Protein AF-A0A9K3D5X8-F1 (afdb_monomer_lite)

Structure (mmCIF, N/CA/C/O backbone):
data_AF-A0A9K3D5X8-F1
#
_entry.id   AF-A0A9K3D5X8-F1
#
loop_
_atom_site.group_PDB
_atom_site.id
_atom_site.type_symbol
_atom_site.label_atom_id
_atom_site.label_alt_id
_atom_site.label_comp_id
_atom_site.label_asym_id
_atom_site.label_entity_id
_atom_site.label_seq_id
_atom_site.pdbx_PDB_ins_code
_atom_site.Cartn_x
_atom_site.Cartn_y
_atom_site.Cartn_z
_atom_site.occupancy
_atom_site.B_iso_or_equiv
_atom_site.auth_seq_id
_atom_site.auth_comp_id
_atom_site.auth_asym_id
_atom_site.auth_atom_id
_atom_site.pdbx_PDB_model_num
ATOM 1 N N . MET A 1 1 ? -1.775 21.841 -25.231 1.00 32.28 1 MET A N 1
ATOM 2 C CA . MET A 1 1 ? -1.688 20.568 -25.978 1.00 32.28 1 MET A CA 1
ATOM 3 C C . MET A 1 1 ? -0.633 19.695 -25.309 1.00 32.28 1 MET A C 1
ATOM 5 O O . MET A 1 1 ? 0.538 20.007 -25.432 1.00 32.28 1 MET A O 1
ATOM 9 N N . ALA A 1 2 ? -1.020 18.687 -24.522 1.00 41.34 2 ALA A N 1
ATOM 10 C CA . ALA A 1 2 ? -0.075 17.774 -23.865 1.00 41.34 2 ALA A CA 1
ATOM 11 C C . ALA A 1 2 ? -0.752 16.418 -23.602 1.00 41.34 2 ALA A C 1
ATOM 13 O O . ALA A 1 2 ? -1.174 16.120 -22.491 1.00 41.34 2 ALA A O 1
ATOM 14 N N . LYS A 1 3 ? -0.933 15.625 -24.659 1.00 41.38 3 LYS A N 1
ATOM 15 C CA . LYS A 1 3 ? -1.346 14.215 -24.601 1.00 41.38 3 LYS A CA 1
ATOM 16 C C . LYS A 1 3 ? -0.666 13.522 -25.778 1.00 41.38 3 LYS A C 1
ATOM 18 O O . LYS A 1 3 ? -1.087 13.723 -26.909 1.00 41.38 3 LYS A O 1
ATOM 23 N N . GLY A 1 4 ? 0.422 12.796 -25.523 1.00 41.84 4 GLY A N 1
ATOM 24 C CA . GLY A 1 4 ? 1.144 12.103 -26.594 1.00 41.84 4 GLY A CA 1
ATOM 25 C C . GLY A 1 4 ? 2.220 11.104 -26.160 1.00 41.84 4 GLY A C 1
ATOM 26 O O . GLY A 1 4 ? 2.357 10.083 -26.813 1.00 41.84 4 GLY A O 1
ATOM 27 N N . SER A 1 5 ? 2.949 11.311 -25.055 1.00 54.53 5 SER A N 1
ATOM 28 C CA . SER A 1 5 ? 4.144 10.478 -24.785 1.00 54.53 5 SER A CA 1
ATOM 29 C C . SER A 1 5 ? 3.924 9.230 -23.920 1.00 54.53 5 SER A C 1
ATOM 31 O O . SER A 1 5 ? 4.863 8.465 -23.730 1.00 54.53 5 SER A O 1
ATOM 33 N N . LEU A 1 6 ? 2.724 9.015 -23.368 1.00 54.44 6 LEU A N 1
ATOM 34 C CA . LEU A 1 6 ? 2.442 7.864 -22.489 1.00 54.44 6 LEU A CA 1
ATOM 35 C C . LEU A 1 6 ? 2.228 6.549 -23.262 1.00 54.44 6 LEU A C 1
ATOM 37 O O . LEU A 1 6 ? 2.308 5.477 -22.674 1.00 54.44 6 LEU A O 1
ATOM 41 N N . PHE A 1 7 ? 1.967 6.617 -24.572 1.00 53.72 7 PHE A N 1
ATOM 42 C CA . PHE A 1 7 ? 1.589 5.456 -25.390 1.00 53.72 7 PHE A CA 1
ATOM 43 C C . PHE A 1 7 ? 2.587 5.127 -26.502 1.00 53.72 7 PHE A C 1
ATOM 45 O O . PHE A 1 7 ? 2.250 4.374 -27.417 1.00 53.72 7 PHE A O 1
ATOM 52 N N . ASP A 1 8 ? 3.812 5.651 -26.429 1.00 57.34 8 ASP A N 1
ATOM 53 C CA . ASP A 1 8 ? 4.835 5.308 -27.411 1.00 57.34 8 ASP A CA 1
ATOM 54 C C . ASP A 1 8 ? 5.212 3.825 -27.269 1.00 57.34 8 ASP A C 1
ATOM 56 O O . ASP A 1 8 ? 5.830 3.385 -26.299 1.00 57.34 8 ASP A O 1
ATOM 60 N N . SER A 1 9 ? 4.736 3.034 -28.226 1.00 56.38 9 SER A N 1
ATOM 61 C CA . SER A 1 9 ? 4.797 1.572 -28.222 1.00 56.38 9 SER A CA 1
ATOM 62 C C . SER A 1 9 ? 6.158 1.045 -28.690 1.00 56.38 9 SER A C 1
ATOM 64 O O . SER A 1 9 ? 6.363 -0.168 -28.721 1.00 56.38 9 SER A O 1
ATOM 66 N N . SER A 1 10 ? 7.095 1.944 -29.008 1.00 62.47 10 SER A N 1
ATOM 67 C CA . SER A 1 10 ? 8.429 1.632 -29.529 1.00 62.47 10 SER A CA 1
ATOM 68 C C . SER A 1 10 ? 9.511 1.435 -28.460 1.00 62.47 10 SER A C 1
ATOM 70 O O . SER A 1 10 ? 10.576 0.910 -28.766 1.00 62.47 10 SER A O 1
ATOM 72 N N . VAL A 1 11 ? 9.254 1.822 -27.206 1.00 74.81 11 VAL A N 1
ATOM 73 C CA . VAL A 1 11 ? 10.274 1.804 -26.143 1.00 74.81 11 VAL A CA 1
ATOM 74 C C . VAL A 1 11 ? 10.500 0.375 -25.648 1.00 74.81 11 VAL A C 1
ATOM 76 O O . VAL A 1 11 ? 9.553 -0.258 -25.169 1.00 74.81 11 VAL A O 1
ATOM 79 N N . SER A 1 12 ? 11.730 -0.129 -25.754 1.00 87.75 12 SER A N 1
ATOM 80 C CA . SER A 1 12 ? 12.085 -1.490 -25.341 1.00 87.75 12 SER A CA 1
ATOM 81 C C . SER A 1 12 ? 12.099 -1.643 -23.812 1.00 87.75 12 SER A C 1
ATOM 83 O O . SER A 1 12 ? 12.181 -0.659 -23.073 1.00 87.75 12 SER A O 1
ATOM 85 N N . LEU A 1 13 ? 12.046 -2.883 -23.307 1.00 88.75 13 LEU A N 1
ATOM 86 C CA . LEU A 1 13 ? 12.204 -3.139 -21.866 1.00 88.75 13 LEU A CA 1
ATOM 87 C C . LEU A 1 13 ? 13.581 -2.690 -21.348 1.00 88.75 13 LEU A C 1
ATOM 89 O O . LEU A 1 13 ? 13.692 -2.289 -20.191 1.00 88.75 13 LEU A O 1
ATOM 93 N N . GLU A 1 14 ? 14.609 -2.706 -22.198 1.00 90.56 14 GLU A N 1
ATOM 94 C CA . GLU A 1 14 ? 15.949 -2.251 -21.823 1.00 90.56 14 GLU A CA 1
ATOM 95 C C . GLU A 1 14 ? 16.001 -0.726 -21.666 1.00 90.56 14 GLU A C 1
ATOM 97 O O . GLU A 1 14 ? 16.548 -0.224 -20.688 1.00 90.56 14 GLU A O 1
ATOM 102 N N . ASP A 1 15 ? 15.321 0.026 -22.535 1.00 92.06 15 ASP A N 1
ATOM 103 C CA . ASP A 1 15 ? 15.189 1.479 -22.370 1.00 92.06 15 ASP A CA 1
ATOM 104 C C . ASP A 1 15 ? 14.451 1.829 -21.070 1.00 92.06 15 ASP A C 1
ATOM 106 O O . ASP A 1 15 ? 14.813 2.772 -20.364 1.00 92.06 15 ASP A O 1
ATOM 110 N N . ILE A 1 16 ? 13.419 1.051 -20.719 1.00 92.94 16 ILE A N 1
ATOM 111 C CA . ILE A 1 16 ? 12.712 1.214 -19.444 1.00 92.94 16 ILE A CA 1
ATOM 112 C C . ILE A 1 16 ? 13.656 0.913 -18.277 1.00 92.94 16 ILE A C 1
ATOM 114 O O . ILE A 1 16 ? 13.689 1.687 -17.321 1.00 92.94 16 ILE A O 1
ATOM 118 N N . ARG A 1 17 ? 14.464 -0.151 -18.350 1.00 93.88 17 ARG A N 1
ATOM 119 C CA . ARG A 1 17 ? 15.481 -0.450 -17.330 1.00 93.88 17 ARG A CA 1
ATOM 120 C C . ARG A 1 17 ? 16.444 0.719 -17.135 1.00 93.88 17 ARG A C 1
ATOM 122 O O . ARG A 1 17 ? 16.700 1.090 -15.991 1.00 93.88 17 ARG A O 1
ATOM 129 N N . VAL A 1 18 ? 16.948 1.311 -18.217 1.00 94.50 18 VAL A N 1
ATOM 130 C CA . VAL A 1 18 ? 17.855 2.469 -18.150 1.00 94.50 18 VAL A CA 1
ATOM 131 C C . VAL A 1 18 ? 17.194 3.638 -17.417 1.00 94.50 18 VAL A C 1
ATOM 133 O O . VAL A 1 18 ? 17.811 4.235 -16.535 1.00 94.50 18 VAL A O 1
ATOM 136 N N . LEU A 1 19 ? 15.921 3.919 -17.709 1.00 94.06 19 LEU A N 1
ATOM 137 C CA . LEU A 1 19 ? 15.155 4.960 -17.016 1.00 94.06 19 LEU A CA 1
ATOM 138 C C . LEU A 1 19 ? 14.977 4.658 -15.520 1.00 94.06 19 LEU A C 1
ATOM 140 O O . LEU A 1 19 ? 15.154 5.552 -14.693 1.00 94.06 19 LEU A O 1
ATOM 144 N N . LEU A 1 20 ? 14.669 3.407 -15.159 1.00 93.00 20 LEU A N 1
ATOM 145 C CA . LEU A 1 20 ? 14.502 2.981 -13.762 1.00 93.00 20 LEU A CA 1
ATOM 146 C C . LEU A 1 20 ? 15.798 3.098 -12.949 1.00 93.00 20 LEU A C 1
ATOM 148 O O . LEU A 1 20 ? 15.741 3.371 -11.754 1.00 93.00 20 LEU A O 1
ATOM 152 N N . LEU A 1 21 ? 16.955 2.897 -13.581 1.00 92.19 21 LEU A N 1
ATOM 153 C CA . LEU A 1 21 ? 18.271 2.979 -12.939 1.00 92.19 21 LEU A CA 1
ATOM 154 C C . LEU A 1 21 ? 18.863 4.397 -12.940 1.00 92.19 21 LEU A C 1
ATOM 156 O O . LEU A 1 21 ? 19.968 4.608 -12.429 1.00 92.19 21 LEU A O 1
ATOM 160 N N . SER A 1 22 ? 18.153 5.372 -13.506 1.00 93.25 22 SER A N 1
ATOM 161 C CA . SER A 1 22 ? 18.616 6.751 -13.543 1.00 93.25 22 SER A CA 1
ATOM 162 C C . SER A 1 22 ? 18.678 7.385 -12.150 1.00 93.25 22 SER A C 1
ATOM 164 O O . SER A 1 22 ? 17.905 7.079 -11.244 1.00 93.25 22 SER A O 1
ATOM 166 N N . ARG A 1 23 ? 19.585 8.354 -11.991 1.00 90.00 23 ARG A N 1
ATOM 167 C CA . ARG A 1 23 ? 19.632 9.242 -10.818 1.00 90.00 23 ARG A CA 1
ATOM 168 C C . ARG A 1 23 ? 18.606 10.374 -10.897 1.00 90.00 23 ARG A C 1
ATOM 170 O O . ARG A 1 23 ? 18.347 11.042 -9.898 1.00 90.00 23 ARG A O 1
ATOM 177 N N . SER A 1 24 ? 18.052 10.627 -12.080 1.00 94.38 24 SER A N 1
ATOM 178 C CA . SER A 1 24 ? 17.057 11.668 -12.298 1.00 94.38 24 SER A CA 1
ATOM 179 C C . SER A 1 24 ? 15.682 11.177 -11.864 1.00 94.38 24 SER A C 1
ATOM 181 O O . SER A 1 24 ? 15.112 10.278 -12.480 1.00 94.38 24 SER A O 1
ATOM 183 N N . LYS A 1 25 ? 15.093 11.833 -10.854 1.00 92.06 25 LYS A N 1
ATOM 184 C CA . LYS A 1 25 ? 13.714 11.560 -10.410 1.00 92.06 25 LYS A CA 1
ATOM 185 C C . LYS A 1 25 ? 12.723 11.555 -11.581 1.00 92.06 25 LYS A C 1
ATOM 187 O O . LYS A 1 25 ? 11.843 10.703 -11.640 1.00 92.06 25 LYS A O 1
ATOM 192 N N . LYS A 1 26 ? 12.869 12.498 -12.517 1.00 93.75 26 LYS A N 1
ATOM 193 C CA . LYS A 1 26 ? 11.982 12.621 -13.680 1.00 93.75 26 LYS A CA 1
ATOM 194 C C . LYS A 1 26 ? 12.071 11.397 -14.594 1.00 93.75 26 LYS A C 1
ATOM 196 O O . LYS A 1 26 ? 11.047 10.937 -15.082 1.00 93.75 26 LYS A O 1
ATOM 201 N N . GLU A 1 27 ? 13.273 10.873 -14.808 1.00 94.62 27 GLU A N 1
ATOM 202 C CA . GLU A 1 27 ? 13.488 9.690 -15.648 1.00 94.62 27 GLU A CA 1
ATOM 203 C C . GLU A 1 27 ? 12.980 8.424 -14.963 1.00 94.62 27 GLU A C 1
ATOM 205 O O . GLU A 1 27 ? 12.300 7.630 -15.606 1.00 94.62 27 GLU A O 1
ATOM 210 N N . VAL A 1 28 ? 13.191 8.290 -13.650 1.00 94.38 28 VAL A N 1
ATOM 211 C CA . VAL A 1 28 ? 12.643 7.172 -12.867 1.00 94.38 28 VAL A CA 1
ATOM 212 C C . VAL A 1 28 ? 11.116 7.146 -12.948 1.00 94.38 28 VAL A C 1
ATOM 214 O O . VAL A 1 28 ? 10.540 6.100 -13.242 1.00 94.38 28 VAL A O 1
ATOM 217 N N . ILE A 1 29 ? 10.453 8.293 -12.754 1.00 93.50 29 ILE A N 1
ATOM 218 C CA . ILE A 1 29 ? 8.990 8.402 -12.888 1.00 93.50 29 ILE A CA 1
ATOM 219 C C . ILE A 1 29 ? 8.544 7.978 -14.289 1.00 93.50 29 ILE A C 1
ATOM 221 O O . ILE A 1 29 ? 7.658 7.136 -14.414 1.00 93.50 29 ILE A O 1
ATOM 225 N N . GLN A 1 30 ? 9.198 8.487 -15.336 1.00 93.88 30 GLN A N 1
ATOM 226 C CA . GLN A 1 30 ? 8.891 8.099 -16.715 1.00 93.88 30 GLN A CA 1
ATOM 227 C C . GLN A 1 30 ? 9.095 6.599 -16.964 1.00 93.88 30 GLN A C 1
ATOM 229 O O . GLN A 1 30 ? 8.309 5.988 -17.687 1.00 93.88 30 GLN A O 1
ATOM 234 N N . GLY A 1 31 ? 10.129 5.998 -16.372 1.00 94.19 31 GLY A N 1
ATOM 235 C CA . GLY A 1 31 ? 10.378 4.561 -16.436 1.00 94.19 31 GLY A CA 1
ATOM 236 C C . GLY A 1 31 ? 9.233 3.760 -15.823 1.00 94.19 31 GLY A C 1
ATOM 237 O O . GLY A 1 31 ? 8.700 2.861 -16.473 1.00 94.19 31 GLY A O 1
ATOM 238 N N . VAL A 1 32 ? 8.794 4.122 -14.612 1.00 93.44 32 VAL A N 1
ATOM 239 C CA . VAL A 1 32 ? 7.685 3.435 -13.926 1.00 93.44 32 VAL A CA 1
ATOM 240 C C . VAL A 1 32 ? 6.358 3.630 -14.669 1.00 93.44 32 VAL A C 1
ATOM 242 O O . VAL A 1 32 ? 5.615 2.667 -14.845 1.00 93.44 32 VAL A O 1
ATOM 245 N N . GLU A 1 33 ? 6.066 4.831 -15.173 1.00 92.62 33 GLU A N 1
ATOM 246 C CA . GLU A 1 33 ? 4.855 5.096 -15.966 1.00 92.62 33 GLU A CA 1
ATOM 247 C C . GLU A 1 33 ? 4.809 4.252 -17.247 1.00 92.62 33 GLU A C 1
ATOM 249 O O . GLU A 1 33 ? 3.782 3.639 -17.552 1.00 92.62 33 GLU A O 1
ATOM 254 N N . LYS A 1 34 ? 5.928 4.166 -17.979 1.00 92.19 34 LYS A N 1
ATOM 255 C CA . LYS A 1 34 ? 6.039 3.320 -19.177 1.00 92.19 34 LYS A CA 1
ATOM 256 C C . LYS A 1 34 ? 5.896 1.840 -18.836 1.00 92.19 34 LYS A C 1
ATOM 258 O O . LYS A 1 34 ? 5.198 1.121 -19.548 1.00 92.19 34 LYS A O 1
ATOM 263 N N . LEU A 1 35 ? 6.508 1.393 -17.742 1.00 92.81 35 LEU A N 1
ATOM 264 C CA . LEU A 1 35 ? 6.390 0.018 -17.262 1.00 92.81 35 LEU A CA 1
ATOM 265 C C . LEU A 1 35 ? 4.933 -0.353 -16.958 1.00 92.81 35 LEU A C 1
ATOM 267 O O . LEU A 1 35 ? 4.439 -1.383 -17.411 1.00 92.81 35 LEU A O 1
ATOM 271 N N . MET A 1 36 ? 4.217 0.517 -16.247 1.00 90.88 36 MET A N 1
ATOM 272 C CA . MET A 1 36 ? 2.797 0.327 -15.956 1.00 90.88 36 MET A CA 1
ATOM 273 C C . MET A 1 36 ? 1.934 0.327 -17.224 1.00 90.88 36 MET A C 1
ATOM 275 O O . MET A 1 36 ? 0.980 -0.445 -17.332 1.00 90.88 36 MET A O 1
ATOM 279 N N . ALA A 1 37 ? 2.262 1.166 -18.211 1.00 90.75 37 ALA A N 1
ATOM 280 C CA . ALA A 1 37 ? 1.563 1.174 -19.494 1.00 90.75 37 ALA A CA 1
ATOM 281 C C . ALA A 1 37 ? 1.742 -0.148 -20.263 1.00 90.75 37 ALA A C 1
ATOM 283 O O . ALA A 1 37 ? 0.811 -0.594 -20.927 1.00 90.75 37 ALA A O 1
ATOM 284 N N . ARG A 1 38 ? 2.906 -0.800 -20.147 1.00 89.31 38 ARG A N 1
ATOM 285 C CA . ARG A 1 38 ? 3.163 -2.138 -20.709 1.00 89.31 38 ARG A CA 1
ATOM 286 C C . ARG A 1 38 ? 2.375 -3.214 -19.966 1.00 89.31 38 ARG A C 1
ATOM 288 O O . ARG A 1 38 ? 1.655 -3.993 -20.583 1.00 89.31 38 ARG A O 1
ATOM 295 N N . GLN A 1 39 ? 2.417 -3.183 -18.637 1.00 89.06 39 GLN A N 1
ATOM 296 C CA . GLN A 1 39 ? 1.687 -4.130 -17.796 1.00 89.06 39 GLN A CA 1
ATOM 297 C C . GLN A 1 39 ? 0.170 -4.080 -18.028 1.00 89.06 39 GLN A C 1
ATOM 299 O O . GLN A 1 39 ? -0.478 -5.116 -18.124 1.00 89.06 39 GLN A O 1
ATOM 304 N N . THR A 1 40 ? -0.413 -2.885 -18.168 1.00 87.44 40 THR A N 1
ATOM 305 C CA . THR A 1 40 ? -1.861 -2.729 -18.418 1.00 87.44 40 THR A CA 1
ATOM 306 C C . THR A 1 40 ? -2.302 -3.241 -19.793 1.00 87.44 40 THR A C 1
ATOM 308 O O . THR A 1 40 ? -3.488 -3.500 -19.986 1.00 87.44 40 THR A O 1
ATOM 311 N N . ARG A 1 41 ? -1.369 -3.447 -20.732 1.00 88.69 41 ARG A N 1
ATOM 312 C CA . ARG A 1 41 ? -1.613 -4.137 -22.012 1.00 88.69 41 ARG A CA 1
ATOM 313 C C . ARG A 1 41 ? -1.457 -5.658 -21.917 1.00 88.69 41 ARG A C 1
ATOM 315 O O . ARG A 1 41 ? -1.669 -6.339 -22.915 1.00 88.69 41 ARG A O 1
ATOM 322 N N . GLY A 1 42 ? -1.089 -6.183 -20.749 1.00 85.25 42 GLY A N 1
ATOM 323 C CA . GLY A 1 42 ? -0.821 -7.605 -20.538 1.00 85.25 42 GLY A CA 1
ATOM 324 C C . GLY A 1 42 ? 0.562 -8.058 -21.013 1.00 85.25 42 GLY A C 1
ATOM 325 O O . GLY A 1 42 ? 0.772 -9.255 -21.184 1.00 85.25 42 GLY A O 1
ATOM 326 N N . GLU A 1 43 ? 1.496 -7.132 -21.253 1.00 88.88 43 GLU A N 1
ATOM 327 C CA . GLU A 1 43 ? 2.878 -7.484 -21.594 1.00 88.88 43 GLU A CA 1
ATOM 328 C C . GLU A 1 43 ? 3.627 -7.981 -20.345 1.00 88.88 43 GLU A C 1
ATOM 330 O O . GLU A 1 43 ? 3.466 -7.426 -19.254 1.00 88.88 43 GLU A O 1
ATOM 335 N N . ASP A 1 44 ? 4.469 -9.009 -20.504 1.00 88.06 44 ASP A N 1
ATOM 336 C CA . ASP A 1 44 ? 5.297 -9.521 -19.411 1.00 88.06 44 ASP A CA 1
ATOM 337 C C . ASP A 1 44 ? 6.429 -8.538 -19.081 1.00 88.06 44 ASP A C 1
ATOM 339 O O . ASP A 1 44 ? 7.299 -8.232 -19.900 1.00 88.06 44 ASP A O 1
ATOM 343 N N . VAL A 1 45 ? 6.404 -8.044 -17.847 1.00 91.25 45 VAL A N 1
ATOM 344 C CA . VAL A 1 45 ? 7.352 -7.069 -17.294 1.00 91.25 45 VAL A CA 1
ATOM 345 C C . VAL A 1 45 ? 8.134 -7.629 -16.100 1.00 91.25 45 VAL A C 1
ATOM 347 O O . VAL A 1 45 ? 8.845 -6.888 -15.417 1.00 91.25 45 VAL A O 1
ATOM 350 N N . SER A 1 46 ? 8.034 -8.937 -15.846 1.00 89.50 46 SER A N 1
ATOM 351 C CA . SER A 1 46 ? 8.620 -9.614 -14.678 1.00 89.50 46 SER A CA 1
ATOM 352 C C . SER A 1 46 ? 10.139 -9.438 -14.591 1.00 89.50 46 SER A C 1
ATOM 354 O O . SER A 1 46 ? 10.705 -9.310 -13.504 1.00 89.50 46 SER A O 1
ATOM 356 N N . SER A 1 47 ? 10.814 -9.320 -15.740 1.00 91.31 47 SER A N 1
ATOM 357 C CA . SER A 1 47 ? 12.263 -9.081 -15.831 1.00 91.31 47 SER A CA 1
ATOM 358 C C . SER A 1 47 ? 12.726 -7.762 -15.192 1.00 91.31 47 SER A C 1
ATOM 360 O O . SER A 1 47 ? 13.900 -7.631 -14.836 1.00 91.31 47 SER A O 1
ATOM 362 N N . LEU A 1 48 ? 11.815 -6.798 -15.013 1.00 92.00 48 LEU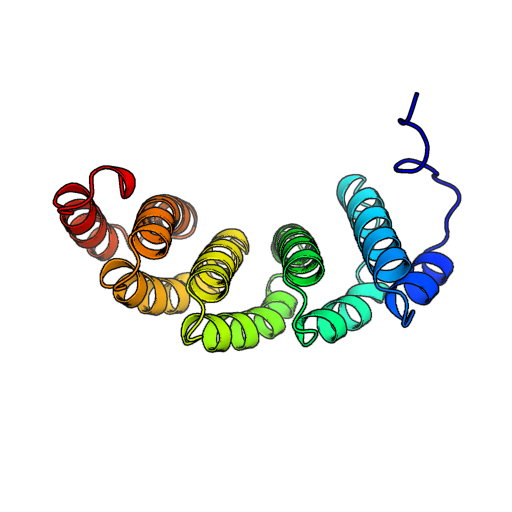 A N 1
ATOM 363 C CA . LEU A 1 48 ? 12.080 -5.484 -14.423 1.00 92.00 48 LEU A CA 1
ATOM 364 C C . LEU A 1 48 ? 11.602 -5.367 -12.970 1.00 92.00 48 LEU A C 1
ATOM 366 O O . LEU A 1 48 ? 11.893 -4.367 -12.314 1.00 92.00 48 LEU A O 1
ATOM 370 N N . PHE A 1 49 ? 10.927 -6.385 -12.427 1.00 89.06 49 PHE A N 1
ATOM 371 C CA . PHE A 1 49 ? 10.356 -6.345 -11.078 1.00 89.06 49 PHE A CA 1
ATOM 372 C C . PHE A 1 49 ? 11.407 -6.023 -10.003 1.00 89.06 49 PHE A C 1
ATOM 374 O O . PHE A 1 49 ? 11.226 -5.106 -9.203 1.00 89.06 49 PHE A O 1
ATOM 381 N N . HIS A 1 50 ? 12.559 -6.696 -10.036 1.00 88.75 50 HIS A N 1
ATOM 382 C CA . HIS A 1 50 ? 13.655 -6.449 -9.092 1.00 88.75 50 HIS A CA 1
ATOM 383 C C . HIS A 1 50 ? 14.221 -5.025 -9.195 1.00 88.75 50 HIS A C 1
ATOM 385 O O . HIS A 1 50 ? 14.560 -4.428 -8.173 1.00 88.75 50 HIS A O 1
ATOM 391 N N . ASN A 1 51 ? 14.289 -4.459 -10.407 1.00 91.69 51 ASN A N 1
ATOM 392 C CA . ASN A 1 51 ? 14.716 -3.074 -10.609 1.00 91.69 51 ASN A CA 1
ATOM 393 C C . ASN A 1 51 ? 13.727 -2.100 -9.951 1.00 91.69 51 ASN A C 1
ATOM 395 O O . ASN A 1 51 ? 14.144 -1.144 -9.304 1.00 91.69 51 ASN A O 1
ATOM 399 N N . VAL A 1 52 ? 12.425 -2.378 -10.044 1.00 91.56 52 VAL A N 1
ATOM 400 C CA . VAL A 1 52 ? 11.383 -1.580 -9.384 1.00 91.56 52 VAL A CA 1
ATOM 401 C C . VAL A 1 52 ? 11.437 -1.716 -7.861 1.00 91.56 52 VAL A C 1
ATOM 403 O O . VAL A 1 52 ? 11.307 -0.719 -7.153 1.00 91.56 52 VAL A O 1
ATOM 406 N N . LEU A 1 53 ? 11.668 -2.922 -7.333 1.00 87.62 53 LEU A N 1
ATOM 407 C CA . LEU A 1 53 ? 11.746 -3.147 -5.886 1.00 87.62 53 LEU A CA 1
ATOM 408 C C . LEU A 1 53 ? 12.855 -2.337 -5.210 1.00 87.62 53 LEU A C 1
ATOM 410 O O . LEU A 1 53 ? 12.662 -1.840 -4.100 1.00 87.62 53 LEU A O 1
ATOM 414 N N . GLN A 1 54 ? 13.996 -2.159 -5.877 1.00 88.62 54 GLN A N 1
ATOM 415 C CA . GLN A 1 54 ? 15.101 -1.349 -5.355 1.00 88.62 54 GLN A CA 1
ATOM 416 C C . GLN A 1 54 ? 14.696 0.117 -5.133 1.00 88.62 54 GLN A C 1
ATOM 418 O O . GLN A 1 54 ? 15.196 0.767 -4.214 1.00 88.62 54 GLN A O 1
ATOM 423 N N . LEU A 1 55 ? 13.742 0.624 -5.918 1.00 90.38 55 LEU A N 1
ATOM 424 C CA . LEU A 1 55 ? 13.267 2.002 -5.824 1.00 90.38 55 LEU A CA 1
ATOM 425 C C . LEU A 1 55 ? 12.355 2.245 -4.609 1.00 90.38 55 LEU A C 1
ATOM 427 O O . LEU A 1 55 ? 12.193 3.392 -4.200 1.00 90.38 55 LEU A O 1
ATOM 431 N N . VAL A 1 56 ? 11.801 1.197 -3.981 1.00 87.12 56 VAL A N 1
ATOM 432 C CA . VAL A 1 56 ? 10.934 1.321 -2.787 1.00 87.12 56 VAL A CA 1
ATOM 433 C C . VAL A 1 56 ? 11.685 1.936 -1.599 1.00 87.12 56 VAL A C 1
ATOM 435 O O . VAL A 1 56 ? 11.094 2.594 -0.741 1.00 87.12 56 VAL A O 1
ATOM 438 N N . VAL A 1 57 ? 13.006 1.753 -1.551 1.00 84.44 57 VAL A N 1
ATOM 439 C CA . VAL A 1 57 ? 13.862 2.276 -0.477 1.00 84.44 57 VAL A CA 1
ATOM 440 C C . VAL A 1 57 ? 14.016 3.801 -0.563 1.00 84.44 57 VAL A C 1
ATOM 442 O O . VAL A 1 57 ? 14.274 4.449 0.452 1.00 84.44 57 VAL A O 1
ATOM 445 N N . LEU A 1 58 ? 13.814 4.400 -1.743 1.00 87.62 58 LEU A N 1
ATOM 446 C CA . LEU A 1 58 ? 13.935 5.845 -1.936 1.00 87.62 58 LEU A CA 1
ATOM 447 C C . LEU A 1 58 ? 12.867 6.588 -1.120 1.00 87.62 58 LEU A C 1
ATOM 449 O O . LEU A 1 58 ? 11.705 6.212 -1.184 1.00 87.62 58 LEU A O 1
ATOM 453 N N . PRO A 1 59 ? 13.192 7.674 -0.399 1.00 85.81 59 PRO A N 1
ATOM 454 C CA . PRO A 1 59 ? 12.240 8.361 0.483 1.00 85.81 59 PRO A CA 1
ATOM 455 C C . PRO A 1 59 ? 11.137 9.145 -0.255 1.00 85.81 59 PRO A C 1
ATOM 457 O O . PRO A 1 59 ? 10.239 9.690 0.388 1.00 85.81 59 PRO A O 1
ATOM 460 N N . ASP A 1 60 ? 11.191 9.225 -1.585 1.00 91.31 60 ASP A N 1
ATOM 461 C CA . ASP A 1 60 ? 10.277 10.028 -2.392 1.00 91.31 60 ASP A CA 1
ATOM 462 C C . ASP A 1 60 ? 8.873 9.399 -2.478 1.00 91.31 60 ASP A C 1
ATOM 464 O O . ASP A 1 60 ? 8.679 8.313 -3.026 1.00 91.31 60 ASP A O 1
ATOM 468 N N . LEU A 1 61 ? 7.871 10.100 -1.936 1.00 89.50 61 LEU A N 1
ATOM 469 C CA . LEU A 1 61 ? 6.493 9.601 -1.846 1.00 89.50 61 LEU A CA 1
ATOM 470 C C . LEU A 1 61 ? 5.820 9.409 -3.209 1.00 89.50 61 LEU A C 1
ATOM 472 O O . LEU A 1 61 ? 4.936 8.563 -3.339 1.00 89.50 61 LEU A O 1
ATOM 476 N N . GLU A 1 62 ? 6.199 10.201 -4.210 1.00 91.25 62 GLU A N 1
ATOM 477 C CA . GLU A 1 62 ? 5.623 10.119 -5.550 1.00 91.25 62 GLU A CA 1
ATOM 478 C C . GLU A 1 62 ? 6.099 8.845 -6.248 1.00 91.25 62 GLU A C 1
ATOM 480 O O . GLU A 1 62 ? 5.276 8.063 -6.727 1.00 91.25 62 GLU A O 1
ATOM 485 N N . ILE A 1 63 ? 7.406 8.575 -6.188 1.00 91.94 63 ILE A N 1
ATOM 486 C CA . ILE A 1 63 ? 7.997 7.327 -6.676 1.00 91.94 63 ILE A CA 1
ATOM 487 C C . ILE A 1 63 ? 7.391 6.125 -5.937 1.00 91.94 63 ILE A C 1
ATOM 489 O O . ILE A 1 63 ? 6.901 5.200 -6.585 1.00 91.94 63 ILE A O 1
ATOM 493 N N . LYS A 1 64 ? 7.329 6.150 -4.597 1.00 91.81 64 LYS A N 1
ATOM 494 C CA . LYS A 1 64 ? 6.723 5.055 -3.812 1.00 91.81 64 LYS A CA 1
ATOM 495 C C . LYS A 1 64 ? 5.285 4.774 -4.214 1.00 91.81 64 LYS A C 1
ATOM 497 O O . LYS A 1 64 ? 4.907 3.618 -4.379 1.00 91.81 64 LYS A O 1
ATOM 502 N N . ARG A 1 65 ? 4.478 5.821 -4.402 1.00 91.50 65 ARG A N 1
ATOM 503 C CA . ARG A 1 65 ? 3.080 5.676 -4.815 1.00 91.50 65 ARG A CA 1
ATOM 504 C C . ARG A 1 65 ? 2.964 4.969 -6.165 1.00 91.50 65 ARG A C 1
ATOM 506 O O . ARG A 1 65 ? 2.103 4.101 -6.299 1.00 91.50 65 ARG A O 1
ATOM 513 N N . LEU A 1 66 ? 3.795 5.333 -7.142 1.00 92.62 66 LEU A N 1
ATOM 514 C CA . LEU A 1 66 ? 3.805 4.687 -8.458 1.00 92.62 66 LEU A CA 1
ATOM 515 C C . LEU A 1 66 ? 4.243 3.223 -8.357 1.00 92.62 66 LEU A C 1
ATOM 517 O O . LEU A 1 66 ? 3.592 2.350 -8.925 1.00 92.62 66 LEU A O 1
ATOM 521 N N . ILE A 1 67 ? 5.278 2.940 -7.566 1.00 92.94 67 ILE A N 1
ATOM 522 C CA . ILE A 1 67 ? 5.756 1.572 -7.353 1.00 92.94 67 ILE A CA 1
ATOM 523 C C . ILE A 1 67 ? 4.689 0.710 -6.683 1.00 92.94 67 ILE A C 1
ATOM 525 O O . ILE A 1 67 ? 4.417 -0.390 -7.147 1.00 92.94 67 ILE A O 1
ATOM 529 N N . TYR A 1 68 ? 4.043 1.187 -5.620 1.00 92.50 68 TYR A N 1
ATOM 530 C CA . TYR A 1 68 ? 2.998 0.416 -4.945 1.00 92.50 68 TYR A CA 1
ATOM 531 C C . TYR A 1 68 ? 1.782 0.177 -5.832 1.00 92.50 68 TYR A C 1
ATOM 533 O O . TYR A 1 68 ? 1.151 -0.874 -5.727 1.00 92.50 68 TYR A O 1
ATOM 541 N N . LEU A 1 69 ? 1.474 1.113 -6.732 1.00 91.50 69 LEU A N 1
ATOM 542 C CA . LEU A 1 69 ? 0.446 0.906 -7.741 1.00 91.50 69 LEU A CA 1
ATOM 543 C C . LEU A 1 69 ? 0.860 -0.198 -8.725 1.00 91.50 69 LEU A C 1
ATOM 545 O O . LEU A 1 69 ? 0.097 -1.140 -8.912 1.00 91.50 69 LEU A O 1
ATOM 549 N N . PHE A 1 70 ? 2.079 -0.143 -9.267 1.00 92.19 70 PHE A N 1
ATOM 550 C CA . PHE A 1 70 ? 2.639 -1.206 -10.109 1.00 92.19 70 PHE A CA 1
ATOM 551 C C . PHE A 1 70 ? 2.609 -2.580 -9.415 1.00 92.19 70 PHE A C 1
ATOM 553 O O . PHE A 1 70 ? 2.057 -3.540 -9.952 1.00 92.19 70 PHE A O 1
ATOM 560 N N . VAL A 1 71 ? 3.126 -2.665 -8.185 1.00 91.19 71 VAL A N 1
ATOM 561 C CA . VAL A 1 71 ? 3.167 -3.911 -7.405 1.00 91.19 71 VAL A CA 1
ATOM 562 C C . VAL A 1 71 ? 1.760 -4.452 -7.172 1.00 91.19 71 VAL A C 1
ATOM 564 O O . VAL A 1 71 ? 1.576 -5.656 -7.273 1.00 91.19 71 VAL A O 1
ATOM 567 N N . SER A 1 72 ? 0.764 -3.597 -6.912 1.00 89.75 72 SER A N 1
ATOM 568 C CA . SER A 1 72 ? -0.615 -4.057 -6.695 1.00 89.75 72 SER A CA 1
ATOM 569 C C . SER A 1 72 ? -1.243 -4.731 -7.916 1.00 89.75 72 SER A C 1
ATOM 571 O O . SER A 1 72 ? -2.021 -5.662 -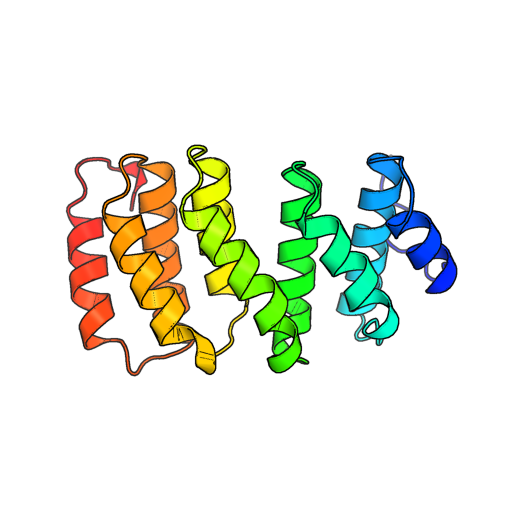7.756 1.00 89.75 72 SER A O 1
ATOM 573 N N . PHE 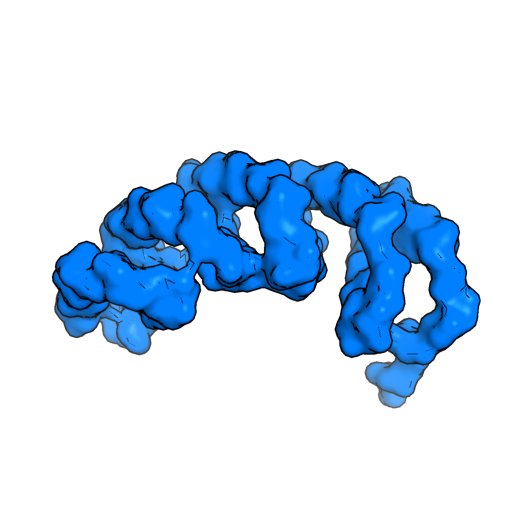A 1 73 ? -0.881 -4.307 -9.131 1.00 87.75 73 PHE A N 1
ATOM 574 C CA . PHE A 1 73 ? -1.295 -5.004 -10.351 1.00 87.75 73 PHE A CA 1
ATOM 575 C C . PHE A 1 73 ? -0.462 -6.267 -10.594 1.00 87.75 73 PHE A C 1
ATOM 577 O O . PHE A 1 73 ? -0.973 -7.258 -11.104 1.00 87.75 73 PHE A O 1
ATOM 584 N N . TYR A 1 74 ? 0.824 -6.245 -10.230 1.00 88.50 74 TYR A N 1
ATOM 585 C CA . TYR A 1 74 ? 1.735 -7.373 -10.443 1.00 88.50 74 TYR A CA 1
ATOM 586 C C . TYR A 1 74 ? 1.443 -8.540 -9.489 1.00 88.50 74 TYR A C 1
ATOM 588 O O . TYR A 1 74 ? 1.517 -9.703 -9.883 1.00 88.50 74 TYR A O 1
ATOM 596 N N . SER A 1 75 ? 1.056 -8.245 -8.245 1.00 87.31 75 SER A N 1
ATOM 597 C CA . SER A 1 75 ? 0.814 -9.243 -7.200 1.00 87.31 75 SER A CA 1
ATOM 598 C C . SER A 1 75 ? -0.379 -10.154 -7.471 1.00 87.31 75 SER A C 1
ATOM 600 O O . SER A 1 75 ? -0.411 -11.257 -6.933 1.00 87.31 75 SER A O 1
ATOM 602 N N . GLU A 1 76 ? -1.339 -9.731 -8.299 1.00 84.00 76 GLU A N 1
ATOM 603 C CA . GLU A 1 76 ? -2.458 -10.589 -8.712 1.00 84.00 76 GLU A CA 1
ATOM 604 C C . GLU A 1 76 ? -1.980 -11.773 -9.570 1.00 84.00 76 GLU A C 1
ATOM 606 O O . GLU A 1 76 ? -2.487 -12.882 -9.417 1.00 84.00 76 GLU A O 1
ATOM 611 N N . ALA A 1 77 ? -0.970 -11.560 -10.422 1.00 85.12 77 ALA A N 1
ATOM 612 C CA . ALA A 1 77 ? -0.358 -12.611 -11.239 1.00 85.12 77 ALA A CA 1
ATOM 613 C C . ALA A 1 77 ? 0.789 -13.341 -10.511 1.00 85.12 77 ALA A C 1
ATOM 615 O O . ALA A 1 77 ? 0.989 -14.539 -10.713 1.00 85.12 77 ALA A O 1
ATOM 616 N N . HIS A 1 78 ? 1.519 -12.638 -9.636 1.00 85.75 78 HIS A N 1
ATOM 617 C CA . HIS A 1 78 ? 2.714 -13.144 -8.951 1.00 85.75 78 HIS A CA 1
ATOM 618 C C . HIS A 1 78 ? 2.646 -12.910 -7.427 1.00 85.75 78 HIS A C 1
ATOM 620 O O . HIS A 1 78 ? 3.384 -12.088 -6.873 1.00 85.75 78 HIS A O 1
ATOM 626 N N . PRO A 1 79 ? 1.774 -13.631 -6.699 1.00 83.81 79 PRO A N 1
ATOM 627 C CA . PRO A 1 79 ? 1.535 -13.382 -5.274 1.00 83.81 79 PRO A CA 1
ATOM 628 C C . PRO A 1 79 ? 2.753 -13.668 -4.381 1.00 83.81 79 PRO A C 1
ATOM 630 O O . PRO A 1 79 ? 2.918 -13.020 -3.347 1.00 83.81 79 PRO A O 1
ATOM 633 N N . ASN A 1 80 ? 3.627 -14.600 -4.775 1.00 83.44 80 ASN A N 1
ATOM 634 C CA . ASN A 1 80 ? 4.833 -14.941 -4.010 1.00 83.44 80 ASN A CA 1
ATOM 635 C C . ASN A 1 80 ? 5.865 -13.802 -4.017 1.00 83.44 80 ASN A C 1
ATOM 637 O O . ASN A 1 80 ? 6.503 -13.540 -2.998 1.00 83.44 80 ASN A O 1
ATOM 641 N N . ASP A 1 81 ? 5.972 -13.075 -5.130 1.00 81.62 81 ASP A N 1
ATOM 642 C CA . ASP A 1 81 ? 6.911 -11.960 -5.286 1.00 81.62 81 ASP A CA 1
ATOM 643 C C . ASP A 1 81 ? 6.495 -10.748 -4.433 1.00 81.62 81 ASP A C 1
ATOM 645 O O . ASP A 1 81 ? 7.328 -9.990 -3.925 1.00 81.62 81 ASP A O 1
ATOM 649 N N . ALA A 1 82 ? 5.188 -10.591 -4.197 1.00 76.50 82 ALA A N 1
ATOM 650 C CA . ALA A 1 82 ? 4.625 -9.497 -3.409 1.00 76.50 82 ALA A CA 1
ATOM 651 C C . ALA A 1 82 ? 5.073 -9.511 -1.936 1.00 76.50 82 ALA A C 1
ATOM 653 O O . ALA A 1 82 ? 5.099 -8.457 -1.292 1.00 76.50 82 ALA A O 1
ATOM 654 N N . ILE A 1 83 ? 5.481 -10.672 -1.404 1.00 81.44 83 ILE A N 1
ATOM 655 C CA . ILE A 1 83 ? 5.952 -10.832 -0.016 1.00 81.44 83 ILE A CA 1
ATOM 656 C C . ILE A 1 83 ? 7.124 -9.887 0.284 1.00 81.44 83 ILE A C 1
ATOM 658 O O . ILE A 1 83 ? 7.203 -9.317 1.377 1.00 81.44 83 ILE A O 1
ATOM 662 N N . MET A 1 84 ? 8.002 -9.653 -0.697 1.00 82.44 84 MET A N 1
ATOM 663 C CA . MET A 1 84 ? 9.150 -8.755 -0.539 1.00 82.44 84 MET A CA 1
ATOM 664 C C . MET A 1 84 ? 8.704 -7.330 -0.186 1.00 82.44 84 MET A C 1
ATOM 666 O O . MET A 1 84 ? 9.287 -6.686 0.690 1.00 82.44 84 MET A O 1
ATOM 670 N N . VAL A 1 85 ? 7.620 -6.859 -0.805 1.00 87.19 85 VAL A N 1
ATOM 671 C CA . VAL A 1 85 ? 7.063 -5.518 -0.580 1.00 87.19 85 VAL A CA 1
ATOM 672 C C . VAL A 1 85 ? 6.295 -5.448 0.733 1.00 87.19 85 VAL A C 1
ATOM 674 O O . VAL A 1 85 ? 6.381 -4.432 1.423 1.00 87.19 85 VAL A O 1
ATOM 677 N N . VAL A 1 86 ? 5.611 -6.528 1.129 1.00 89.38 86 VAL A N 1
ATOM 678 C CA . VAL A 1 86 ? 4.873 -6.599 2.402 1.00 89.38 86 VAL A CA 1
ATOM 679 C C . VAL A 1 86 ? 5.779 -6.236 3.573 1.00 89.38 86 VAL A C 1
ATOM 681 O O . VAL A 1 86 ? 5.420 -5.367 4.362 1.00 89.38 86 VAL A O 1
ATOM 684 N N . SER A 1 87 ? 6.978 -6.818 3.653 1.00 88.56 87 SER A N 1
ATOM 685 C CA . SER A 1 87 ? 7.916 -6.542 4.754 1.00 88.56 87 SER A CA 1
ATOM 686 C C . SER A 1 87 ? 8.315 -5.061 4.860 1.00 88.56 87 SER A C 1
ATOM 688 O O . SER A 1 87 ? 8.458 -4.520 5.958 1.00 88.56 87 SER A O 1
ATOM 690 N N . THR A 1 88 ? 8.454 -4.378 3.723 1.00 91.00 88 THR A N 1
ATOM 691 C CA . THR A 1 88 ? 8.764 -2.946 3.679 1.00 91.00 88 THR A CA 1
ATOM 692 C C . THR A 1 88 ? 7.556 -2.111 4.087 1.00 91.00 88 THR A C 1
ATOM 694 O O . THR A 1 88 ? 7.685 -1.214 4.917 1.00 91.00 88 THR A O 1
ATOM 697 N N . LEU A 1 89 ? 6.366 -2.450 3.586 1.00 92.81 89 LEU A N 1
ATOM 698 C CA . LEU A 1 89 ? 5.119 -1.779 3.949 1.00 92.81 89 LEU A CA 1
ATOM 699 C C . LEU A 1 89 ? 4.816 -1.891 5.448 1.00 92.81 89 LEU A C 1
ATOM 701 O O . LEU A 1 89 ? 4.389 -0.914 6.056 1.00 92.81 89 LEU A O 1
ATOM 705 N N . GLN A 1 90 ? 5.089 -3.043 6.066 1.00 92.56 90 GLN A N 1
ATOM 706 C CA . GLN A 1 90 ? 4.950 -3.222 7.515 1.00 92.56 90 GLN A CA 1
ATOM 707 C C . GLN A 1 90 ? 5.811 -2.226 8.298 1.00 92.56 90 GLN A C 1
ATOM 709 O O . GLN A 1 90 ? 5.319 -1.602 9.232 1.00 92.56 90 GLN A O 1
ATOM 714 N N . LYS A 1 91 ? 7.070 -2.020 7.891 1.00 92.19 91 LYS A N 1
ATOM 715 C CA . LYS A 1 91 ? 7.954 -1.024 8.521 1.00 92.19 91 LYS A CA 1
ATOM 716 C C . LYS A 1 91 ? 7.424 0.397 8.332 1.00 92.19 91 LYS A C 1
ATOM 718 O O . LYS A 1 91 ? 7.502 1.221 9.238 1.00 92.19 91 LYS A O 1
ATOM 723 N N . GLU A 1 92 ? 6.860 0.696 7.166 1.00 92.94 92 GLU A N 1
ATOM 724 C CA . GLU A 1 92 ? 6.282 2.011 6.875 1.00 92.94 92 GLU A CA 1
ATOM 725 C C . GLU A 1 92 ? 5.023 2.325 7.691 1.00 92.94 92 GLU A C 1
ATOM 727 O O . GLU A 1 92 ? 4.772 3.497 7.988 1.00 92.94 92 GLU A O 1
ATOM 732 N N . MET A 1 93 ? 4.273 1.306 8.122 1.00 93.69 93 MET A N 1
ATOM 733 C CA . MET A 1 93 ? 3.142 1.466 9.046 1.00 93.69 93 MET A CA 1
ATOM 734 C C . MET A 1 93 ? 3.554 2.040 10.409 1.00 93.69 93 MET A C 1
ATOM 736 O O . MET A 1 93 ? 2.707 2.592 11.110 1.00 93.69 93 MET A O 1
ATOM 740 N N . ASP A 1 94 ? 4.835 1.961 10.770 1.00 93.69 94 ASP A N 1
ATOM 741 C CA . ASP A 1 94 ? 5.385 2.496 12.020 1.00 93.69 94 ASP A CA 1
ATOM 742 C C . ASP A 1 94 ? 6.064 3.866 11.845 1.00 93.69 94 ASP A C 1
ATOM 744 O O . ASP A 1 94 ? 6.644 4.412 12.785 1.00 93.69 94 ASP A O 1
ATOM 748 N N . SER A 1 95 ? 5.980 4.461 10.651 1.00 94.12 95 SER A N 1
ATOM 749 C CA . SER A 1 95 ? 6.554 5.778 10.371 1.00 94.12 95 SER A CA 1
ATOM 750 C C . SER A 1 95 ? 5.929 6.880 11.231 1.00 94.12 95 SER A C 1
ATOM 752 O O . SER A 1 95 ? 4.718 6.915 11.442 1.00 94.12 95 SER A O 1
ATOM 754 N N . GLN A 1 96 ? 6.727 7.873 11.632 1.00 94.31 96 GLN A N 1
ATOM 755 C CA . GLN A 1 96 ? 6.218 9.097 12.267 1.00 94.31 96 GLN A CA 1
ATOM 756 C C . GLN A 1 96 ? 5.311 9.907 11.322 1.00 94.31 96 GLN A C 1
ATOM 758 O O . GLN A 1 96 ? 4.383 10.588 11.763 1.00 94.31 96 GLN A O 1
ATOM 763 N N . ASN A 1 97 ? 5.516 9.789 10.007 1.00 94.88 97 ASN A N 1
ATOM 764 C CA . ASN A 1 97 ? 4.737 10.511 9.010 1.00 94.88 97 ASN A CA 1
ATOM 765 C C . ASN A 1 97 ? 3.399 9.805 8.722 1.00 94.88 97 ASN A C 1
ATOM 767 O O . ASN A 1 97 ? 3.362 8.718 8.144 1.00 94.88 97 ASN A O 1
ATOM 771 N N . GLN A 1 98 ? 2.286 10.472 9.047 1.00 95.88 98 GLN A N 1
ATOM 772 C CA . GLN A 1 98 ? 0.928 9.969 8.800 1.00 95.88 98 GLN A CA 1
ATOM 773 C C . GLN A 1 98 ? 0.646 9.624 7.326 1.00 95.88 98 GLN A C 1
ATOM 775 O O . GLN A 1 98 ? -0.121 8.704 7.047 1.00 95.88 98 GLN A O 1
ATOM 780 N N . LEU A 1 99 ? 1.263 10.337 6.374 1.00 94.94 99 LEU A N 1
ATOM 781 C CA . LEU A 1 99 ? 1.077 10.089 4.942 1.00 94.94 99 LEU A CA 1
ATOM 782 C C . LEU A 1 99 ? 1.724 8.769 4.526 1.00 94.94 99 LEU A C 1
ATOM 784 O O . LEU A 1 99 ? 1.136 8.035 3.736 1.00 94.94 99 LEU A O 1
ATOM 788 N N . VAL A 1 100 ? 2.890 8.454 5.098 1.00 94.69 100 VAL A N 1
ATOM 789 C CA . VAL A 1 100 ? 3.589 7.182 4.874 1.00 94.69 100 VAL A CA 1
ATOM 790 C C . VAL A 1 100 ? 2.777 6.032 5.462 1.00 94.69 100 VAL A C 1
ATOM 792 O O . VAL A 1 100 ? 2.478 5.088 4.737 1.00 94.69 100 VAL A O 1
ATOM 795 N N . ARG A 1 101 ? 2.311 6.152 6.716 1.00 95.94 101 ARG A N 1
ATOM 796 C CA . ARG A 1 101 ? 1.464 5.123 7.350 1.00 95.94 101 ARG A CA 1
ATOM 797 C C . ARG A 1 101 ? 0.191 4.847 6.547 1.00 95.94 101 ARG A C 1
ATOM 799 O O . ARG A 1 101 ? -0.128 3.702 6.241 1.00 95.94 101 ARG A O 1
ATOM 806 N N . ALA A 1 102 ? -0.530 5.898 6.154 1.00 96.00 102 ALA A N 1
ATOM 807 C CA . ALA A 1 102 ? -1.748 5.753 5.361 1.00 96.00 102 ALA A CA 1
ATOM 808 C C . ALA A 1 102 ? -1.474 5.165 3.966 1.00 96.00 102 ALA A C 1
ATOM 810 O O . ALA A 1 102 ? -2.246 4.338 3.480 1.00 96.00 102 ALA A O 1
ATOM 811 N N . MET A 1 103 ? -0.393 5.583 3.303 1.00 95.00 103 MET A N 1
ATOM 812 C CA . MET A 1 103 ? 0.009 5.029 2.010 1.00 95.00 103 MET A CA 1
ATOM 813 C C . MET A 1 103 ? 0.328 3.538 2.123 1.00 95.00 103 MET A C 1
ATOM 815 O O . MET A 1 103 ? -0.167 2.761 1.307 1.00 95.00 103 MET A O 1
ATOM 819 N N . ALA A 1 104 ? 1.072 3.140 3.156 1.00 95.12 104 ALA A N 1
ATOM 820 C CA . ALA A 1 104 ? 1.438 1.753 3.383 1.00 95.12 104 ALA A CA 1
ATOM 821 C C . ALA A 1 104 ? 0.209 0.860 3.619 1.00 95.12 104 ALA A C 1
ATOM 823 O O . ALA A 1 104 ? 0.091 -0.202 3.008 1.00 95.12 104 ALA A O 1
ATOM 824 N N . LEU A 1 105 ? -0.770 1.330 4.403 1.00 96.44 105 LEU A N 1
ATOM 825 C CA . LEU A 1 105 ? -2.019 0.598 4.640 1.00 96.44 105 LEU A CA 1
ATOM 826 C C . LEU A 1 105 ? -2.830 0.386 3.351 1.00 96.44 105 LEU A C 1
ATOM 828 O O . LEU A 1 105 ? -3.375 -0.697 3.113 1.00 96.44 105 LEU A O 1
ATOM 832 N N . ARG A 1 106 ? -2.897 1.411 2.490 1.00 95.31 106 ARG A N 1
ATOM 833 C CA . ARG A 1 106 ? -3.557 1.289 1.177 1.00 95.31 106 ARG A CA 1
ATOM 834 C C . ARG A 1 106 ? -2.823 0.323 0.269 1.00 95.31 106 ARG A C 1
ATOM 836 O O . ARG A 1 106 ? -3.481 -0.440 -0.425 1.00 95.31 106 ARG A O 1
ATOM 843 N N . ALA A 1 107 ? -1.495 0.380 0.251 1.00 94.19 107 ALA A N 1
ATOM 844 C CA . ALA A 1 107 ? -0.687 -0.510 -0.564 1.00 94.19 107 ALA A CA 1
ATOM 845 C C . ALA A 1 107 ? -0.894 -1.967 -0.130 1.00 94.19 107 ALA A C 1
ATOM 847 O O . ALA A 1 107 ? -1.250 -2.783 -0.972 1.00 94.19 107 ALA A O 1
ATOM 848 N N . LEU A 1 108 ? -0.817 -2.264 1.176 1.00 93.81 108 LEU A N 1
ATOM 849 C CA . LEU A 1 108 ? -1.057 -3.606 1.727 1.00 93.81 108 LEU A CA 1
ATOM 850 C C . LEU A 1 108 ? -2.423 -4.170 1.325 1.00 93.81 108 LEU A C 1
ATOM 852 O O . LEU A 1 108 ? -2.508 -5.290 0.829 1.00 93.81 108 LEU A O 1
ATOM 856 N N . THR A 1 109 ? -3.493 -3.388 1.492 1.00 93.69 109 THR A N 1
ATOM 857 C CA . THR A 1 109 ? -4.848 -3.831 1.113 1.00 93.69 109 THR A CA 1
ATOM 858 C C . THR A 1 109 ? -5.078 -3.901 -0.394 1.00 93.69 109 THR A C 1
ATOM 860 O O . THR A 1 109 ? -5.987 -4.598 -0.835 1.00 93.69 109 THR A O 1
ATOM 863 N N . ASN A 1 110 ? -4.277 -3.204 -1.202 1.00 93.06 110 ASN A N 1
ATOM 864 C CA . ASN A 1 110 ? -4.367 -3.270 -2.658 1.00 93.06 110 ASN A CA 1
ATOM 865 C C . ASN A 1 110 ? -3.616 -4.466 -3.258 1.00 93.06 110 ASN A C 1
ATOM 867 O O . ASN A 1 110 ? -3.889 -4.784 -4.407 1.00 93.06 110 ASN A O 1
ATOM 871 N N . LEU A 1 111 ? -2.732 -5.146 -2.515 1.00 91.81 111 LEU A N 1
ATOM 872 C CA . LEU A 1 111 ? -2.032 -6.337 -3.019 1.00 91.81 111 LEU A CA 1
ATOM 873 C C . LEU A 1 111 ? -2.980 -7.504 -3.335 1.00 91.81 111 LEU A C 1
ATOM 875 O O . LEU A 1 111 ? -2.646 -8.344 -4.163 1.00 91.81 111 LEU A O 1
ATOM 879 N N . ARG A 1 112 ? -4.144 -7.567 -2.667 1.00 87.31 112 ARG A N 1
ATOM 880 C CA . ARG A 1 112 ? -5.193 -8.587 -2.882 1.00 87.31 112 ARG A CA 1
ATOM 881 C C . ARG A 1 112 ? -4.720 -10.042 -2.735 1.00 87.31 112 ARG A C 1
ATOM 883 O O . ARG A 1 112 ? -5.305 -10.954 -3.307 1.00 87.31 112 ARG A O 1
ATOM 890 N N . VAL A 1 113 ? -3.699 -10.277 -1.913 1.00 89.56 113 VAL A N 1
ATOM 891 C CA . VAL A 1 113 ? -3.181 -11.621 -1.620 1.00 89.56 113 VAL A CA 1
ATOM 892 C C . VAL A 1 113 ? -3.849 -12.167 -0.351 1.00 89.56 113 VAL A C 1
ATOM 894 O O . VAL A 1 113 ? -3.601 -11.655 0.739 1.00 89.56 113 VAL A O 1
ATOM 897 N N . LYS A 1 114 ? -4.666 -13.230 -0.456 1.00 90.38 114 LYS A N 1
ATOM 898 C CA . LYS A 1 114 ? -5.367 -13.822 0.710 1.00 90.38 114 LYS A CA 1
ATOM 899 C C . LYS A 1 114 ? -4.401 -14.304 1.803 1.00 90.38 114 LYS A C 1
ATOM 901 O O . LYS A 1 114 ? -4.668 -14.137 2.988 1.00 90.38 114 LYS A O 1
ATOM 906 N N . ASN A 1 115 ? -3.227 -14.816 1.429 1.00 89.94 115 ASN A N 1
ATOM 907 C CA . ASN A 1 115 ? -2.252 -15.367 2.383 1.00 89.94 115 ASN A CA 1
ATOM 908 C C . ASN A 1 115 ? -1.708 -14.336 3.389 1.00 89.94 115 ASN A C 1
ATOM 910 O O . ASN A 1 115 ? -1.159 -14.725 4.417 1.00 89.94 115 ASN A O 1
ATOM 914 N N . ILE A 1 116 ? -1.851 -13.034 3.117 1.00 90.81 116 ILE A N 1
ATOM 915 C CA . ILE A 1 116 ? -1.409 -11.971 4.030 1.00 90.81 116 ILE A CA 1
ATOM 916 C C . ILE A 1 116 ? -2.565 -11.324 4.803 1.00 90.81 116 ILE A C 1
ATOM 918 O O . ILE A 1 116 ? -2.314 -10.407 5.581 1.00 90.81 116 ILE A O 1
ATOM 922 N N . SER A 1 117 ? -3.815 -11.774 4.645 1.00 94.06 117 SER A N 1
ATOM 923 C CA . SER A 1 117 ? -4.987 -11.133 5.262 1.00 94.06 117 SER A CA 1
ATOM 924 C C . SER A 1 117 ? -4.862 -10.981 6.780 1.00 94.06 117 SER A C 1
ATOM 926 O O . SER A 1 117 ? -5.159 -9.916 7.317 1.00 94.06 117 SER A O 1
ATOM 928 N N . GLN A 1 118 ? -4.317 -11.989 7.468 1.00 94.44 118 GLN A N 1
ATOM 929 C CA . GLN A 1 118 ? -4.065 -11.939 8.915 1.00 94.44 118 GLN A CA 1
ATOM 930 C C . GLN A 1 118 ? -3.040 -10.866 9.301 1.00 94.44 118 GLN A C 1
ATOM 932 O O . GLN A 1 118 ? -3.222 -10.120 10.264 1.00 94.44 118 GLN A O 1
ATOM 937 N N . VAL A 1 119 ? -1.975 -10.734 8.511 1.00 92.62 119 VAL A N 1
ATOM 938 C CA . VAL A 1 119 ? -0.969 -9.683 8.690 1.00 92.62 119 VAL A CA 1
ATOM 939 C C . VAL A 1 119 ? -1.601 -8.306 8.495 1.00 92.62 119 VAL A C 1
ATOM 941 O O . VAL A 1 119 ? -1.404 -7.405 9.313 1.00 92.62 119 VAL A O 1
ATOM 944 N N . VAL A 1 120 ? -2.397 -8.137 7.436 1.00 94.69 120 VAL A N 1
ATOM 945 C CA . VAL A 1 120 ? -3.105 -6.881 7.162 1.00 94.69 120 VAL A CA 1
ATOM 946 C C . VAL A 1 120 ? -4.069 -6.547 8.301 1.00 94.69 120 VAL A C 1
ATOM 948 O O . VAL A 1 120 ? -4.104 -5.396 8.734 1.00 94.69 120 VAL A O 1
ATOM 951 N N . LEU A 1 121 ? -4.787 -7.533 8.848 1.00 96.19 121 LEU A N 1
ATOM 952 C CA . LEU A 1 121 ? -5.701 -7.354 9.978 1.00 96.19 121 LEU A CA 1
ATOM 953 C C . LEU A 1 121 ? -4.991 -6.799 11.223 1.00 96.19 121 LEU A C 1
ATOM 955 O O . LEU A 1 121 ? -5.519 -5.894 11.871 1.00 96.19 121 LEU A O 1
ATOM 959 N N . ILE A 1 122 ? -3.789 -7.287 11.549 1.00 95.31 122 ILE A N 1
ATOM 960 C CA . ILE A 1 122 ? -2.989 -6.780 12.681 1.00 95.31 122 ILE A CA 1
ATOM 961 C C . ILE A 1 122 ? -2.689 -5.286 12.500 1.00 95.31 122 ILE A C 1
ATOM 963 O O . ILE A 1 122 ? -2.930 -4.479 13.403 1.00 95.31 122 ILE A O 1
ATOM 967 N N . HIS A 1 123 ? -2.213 -4.895 11.317 1.00 94.88 123 HIS A N 1
ATOM 968 C CA . HIS A 1 123 ? -1.901 -3.495 11.022 1.00 94.88 123 HIS A CA 1
ATOM 969 C C . HIS A 1 123 ? -3.153 -2.617 10.939 1.00 94.88 123 HIS A C 1
ATOM 971 O O . HIS A 1 123 ? -3.124 -1.461 11.363 1.00 94.88 123 HIS A O 1
ATOM 977 N N . LEU A 1 124 ? -4.269 -3.166 10.464 1.00 96.06 124 LEU A N 1
ATOM 978 C CA . LEU A 1 124 ? -5.556 -2.484 10.412 1.00 96.06 124 LEU A CA 1
ATOM 979 C C . LEU A 1 124 ? -6.078 -2.160 11.817 1.00 96.06 124 LEU A C 1
ATOM 981 O O . LEU A 1 124 ? -6.452 -1.018 12.080 1.00 96.06 124 LEU A O 1
ATOM 985 N N . LYS A 1 125 ? -6.020 -3.123 12.749 1.00 96.31 125 LYS A N 1
ATOM 986 C CA . LYS A 1 125 ? -6.387 -2.926 14.164 1.00 96.31 125 LYS A CA 1
ATOM 987 C C . LYS A 1 125 ? -5.597 -1.782 14.808 1.00 96.31 125 LYS A C 1
ATOM 989 O O . LYS A 1 125 ? -6.160 -1.008 15.580 1.00 96.31 125 LYS A O 1
ATOM 994 N N . LYS A 1 126 ? -4.313 -1.642 14.460 1.00 95.69 126 LYS A N 1
ATOM 995 C CA . LYS A 1 126 ? -3.473 -0.517 14.898 1.00 95.69 126 LYS A CA 1
ATOM 996 C C . LYS A 1 126 ? -3.903 0.804 14.251 1.00 95.69 126 LYS A C 1
ATOM 998 O O . LYS A 1 126 ? -4.064 1.797 14.953 1.00 95.69 126 LYS A O 1
ATOM 1003 N N . ALA A 1 127 ? -4.129 0.812 12.937 1.00 96.31 127 ALA A N 1
ATOM 1004 C CA . ALA A 1 127 ? -4.464 2.014 12.172 1.00 96.31 127 ALA A CA 1
ATOM 1005 C C . ALA A 1 127 ? -5.813 2.647 12.556 1.00 96.31 127 ALA A C 1
ATOM 1007 O O . ALA A 1 127 ? -5.974 3.859 12.456 1.00 96.31 127 ALA A O 1
ATOM 1008 N N . ILE A 1 128 ? -6.770 1.852 13.038 1.00 95.88 128 ILE A N 1
ATOM 1009 C CA . ILE A 1 128 ? -8.067 2.344 13.537 1.00 95.88 128 ILE A CA 1
ATOM 1010 C C . ILE A 1 128 ? -7.909 3.207 14.789 1.00 95.88 128 ILE A C 1
ATOM 1012 O O . ILE A 1 128 ? -8.722 4.086 15.041 1.00 95.88 128 ILE A O 1
ATOM 1016 N N . ARG A 1 129 ? -6.841 2.993 15.559 1.00 94.81 129 ARG A N 1
ATOM 1017 C CA . ARG A 1 129 ? -6.521 3.767 16.764 1.00 94.81 129 ARG A CA 1
ATOM 1018 C C . ARG A 1 129 ? -5.439 4.817 16.507 1.00 94.81 129 ARG A C 1
ATOM 1020 O O . ARG A 1 129 ? -4.862 5.343 17.454 1.00 94.81 129 ARG A O 1
ATOM 1027 N N . ASP A 1 130 ? -5.123 5.096 15.241 1.00 97.19 130 ASP A N 1
ATOM 1028 C CA . ASP A 1 130 ? -4.078 6.054 14.891 1.00 97.19 130 ASP A CA 1
ATOM 1029 C C . ASP A 1 130 ? -4.471 7.472 15.346 1.00 97.19 130 ASP A C 1
ATOM 1031 O O . ASP A 1 130 ? -5.630 7.871 15.175 1.00 97.19 130 ASP A O 1
ATOM 1035 N N . PRO A 1 131 ? -3.534 8.269 15.895 1.00 95.06 131 PRO A N 1
ATOM 1036 C CA . PRO A 1 131 ? -3.820 9.647 16.292 1.00 95.06 131 PRO A CA 1
ATOM 1037 C C . PRO A 1 131 ? -4.288 10.512 15.115 1.00 95.06 131 PRO A C 1
ATOM 1039 O O . PRO A 1 131 ? -5.084 11.433 15.300 1.00 95.06 131 PRO A O 1
ATOM 1042 N N . SER A 1 132 ? -3.837 10.205 13.896 1.00 96.38 132 SER A N 1
ATOM 1043 C CA . SER A 1 132 ? -4.227 10.915 12.687 1.00 96.38 132 SER A CA 1
ATOM 1044 C C . SER A 1 132 ? -5.606 10.476 12.181 1.00 96.38 132 SER A C 1
ATOM 1046 O O . SER A 1 132 ? -5.770 9.318 11.777 1.00 96.38 132 SER A O 1
ATOM 1048 N N . PRO A 1 133 ? -6.568 11.406 12.035 1.00 96.00 133 PRO A N 1
ATOM 1049 C CA . PRO A 1 133 ? -7.839 11.113 11.374 1.00 96.00 133 PRO A CA 1
ATOM 1050 C C . PRO A 1 133 ? -7.661 10.644 9.922 1.00 96.00 133 PRO A C 1
ATOM 1052 O O . PRO A 1 133 ? -8.442 9.842 9.420 1.00 96.00 133 PRO A O 1
ATOM 1055 N N . TYR A 1 134 ? -6.600 11.089 9.239 1.00 95.62 134 TYR A N 1
ATOM 1056 C CA . TYR A 1 134 ? -6.312 10.685 7.860 1.00 95.62 134 TYR A CA 1
ATOM 1057 C C . TYR A 1 134 ? -5.971 9.191 7.746 1.00 95.62 134 TYR A C 1
ATOM 1059 O O . TYR A 1 134 ? -6.381 8.517 6.792 1.00 95.62 134 TYR A O 1
ATOM 1067 N N . VAL A 1 135 ? -5.239 8.658 8.727 1.00 97.19 135 VAL A N 1
ATOM 1068 C CA . VAL A 1 135 ? -4.926 7.226 8.795 1.00 97.19 135 VAL A CA 1
ATOM 1069 C C . VAL A 1 135 ? -6.178 6.434 9.169 1.00 97.19 135 VAL A C 1
ATOM 1071 O O . VAL A 1 135 ? -6.469 5.449 8.493 1.00 97.19 135 VAL A O 1
ATOM 1074 N N . ARG A 1 136 ? -6.977 6.896 10.142 1.00 97.19 136 ARG A N 1
ATOM 1075 C CA . ARG A 1 136 ? -8.237 6.230 10.528 1.00 97.19 136 ARG A CA 1
ATOM 1076 C C . ARG A 1 136 ? -9.251 6.173 9.385 1.00 97.19 136 ARG A C 1
ATOM 1078 O O . ARG A 1 136 ? -9.779 5.102 9.101 1.00 97.19 136 ARG A O 1
ATOM 1085 N N . LYS A 1 137 ? -9.415 7.264 8.625 1.00 96.00 137 LYS A N 1
ATOM 1086 C CA . LYS A 1 137 ? -10.200 7.275 7.375 1.00 96.00 137 LYS A CA 1
ATOM 1087 C C . LYS A 1 137 ? -9.724 6.205 6.397 1.00 96.00 137 LYS A C 1
ATOM 1089 O O . LYS A 1 137 ? -10.493 5.482 5.769 1.00 96.00 137 LYS A O 1
ATOM 1094 N N . THR A 1 138 ? -8.407 6.108 6.246 1.00 96.50 138 THR A N 1
ATOM 1095 C CA . THR A 1 138 ? -7.799 5.112 5.366 1.00 96.50 138 THR A CA 1
ATOM 1096 C C . THR A 1 138 ? -8.052 3.692 5.875 1.00 96.50 138 THR A C 1
ATOM 1098 O O . THR A 1 138 ? -8.287 2.795 5.063 1.00 96.50 138 THR A O 1
ATOM 1101 N N . ALA A 1 139 ? -8.054 3.490 7.193 1.00 96.94 139 ALA A N 1
ATOM 1102 C CA . ALA A 1 139 ? -8.414 2.228 7.820 1.00 96.94 139 ALA A CA 1
ATOM 1103 C C . ALA A 1 139 ? -9.878 1.854 7.541 1.00 96.94 139 ALA A C 1
ATOM 1105 O O . ALA A 1 139 ? -10.125 0.717 7.155 1.00 96.94 139 ALA A O 1
ATOM 1106 N N . ALA A 1 140 ? -10.819 2.802 7.596 1.00 95.75 140 ALA A N 1
ATOM 1107 C CA . ALA A 1 140 ? -12.231 2.550 7.281 1.00 95.75 140 ALA A CA 1
ATOM 1108 C C . ALA A 1 140 ? -12.418 1.985 5.868 1.00 95.75 140 ALA A C 1
ATOM 1110 O O . ALA A 1 140 ? -13.016 0.924 5.684 1.00 95.75 140 ALA A O 1
ATOM 1111 N N . HIS A 1 141 ? -11.794 2.607 4.865 1.00 94.88 141 HIS A N 1
ATOM 1112 C CA . HIS A 1 141 ? -11.797 2.059 3.507 1.00 94.88 141 HIS A CA 1
ATOM 1113 C C . HIS A 1 141 ? -11.106 0.689 3.421 1.00 94.88 141 HIS A C 1
ATOM 1115 O O . HIS A 1 141 ? -11.525 -0.176 2.653 1.00 94.88 141 HIS A O 1
ATOM 1121 N N . SER A 1 142 ? -10.045 0.483 4.200 1.00 96.12 142 SER A N 1
ATOM 1122 C CA . SER A 1 142 ? -9.247 -0.747 4.201 1.00 96.12 142 SER A CA 1
ATOM 1123 C C . SER A 1 142 ? -9.996 -1.942 4.802 1.00 96.12 142 SER A C 1
ATOM 1125 O O . SER A 1 142 ? -9.828 -3.049 4.298 1.00 96.12 142 SER A O 1
ATOM 1127 N N . VAL A 1 143 ? -10.877 -1.725 5.789 1.00 96.50 143 VAL A N 1
ATOM 1128 C CA . VAL A 1 143 ? -11.774 -2.760 6.345 1.00 96.50 143 VAL A CA 1
ATOM 1129 C C . VAL A 1 143 ? -12.614 -3.393 5.236 1.00 96.50 143 VAL A C 1
ATOM 1131 O O . VAL A 1 143 ? -12.612 -4.611 5.073 1.00 96.50 143 VAL A O 1
ATOM 1134 N N . THR A 1 144 ? -13.264 -2.568 4.410 1.00 94.19 144 THR A N 1
ATOM 1135 C CA . THR A 1 144 ? -14.129 -3.066 3.325 1.00 94.19 144 THR A CA 1
ATOM 1136 C C . THR A 1 144 ? -13.354 -3.853 2.268 1.00 94.19 144 THR A C 1
ATOM 1138 O O . THR A 1 144 ? -13.854 -4.837 1.725 1.00 94.19 144 THR A O 1
ATOM 1141 N N . LYS A 1 145 ? -12.111 -3.447 1.980 1.00 95.38 145 LYS A N 1
ATOM 1142 C CA . LYS A 1 145 ? -11.239 -4.155 1.037 1.00 95.38 145 LYS A CA 1
ATOM 1143 C C . LYS A 1 145 ? -10.781 -5.495 1.592 1.00 95.38 145 LYS A C 1
ATOM 1145 O O . LYS A 1 145 ? -10.788 -6.468 0.850 1.00 95.38 145 LYS A O 1
ATOM 1150 N N . LEU A 1 146 ? -10.407 -5.543 2.870 1.00 96.44 146 LEU A N 1
ATOM 1151 C CA . LEU A 1 146 ? -9.953 -6.775 3.504 1.00 96.44 146 LEU A CA 1
ATOM 1152 C C . LEU A 1 146 ? -11.072 -7.820 3.552 1.00 96.44 146 LEU A C 1
ATOM 1154 O O . LEU A 1 146 ? -10.817 -8.961 3.192 1.00 96.44 146 LEU A O 1
ATOM 1158 N N . PHE A 1 147 ? -12.312 -7.416 3.847 1.00 96.75 147 PHE A N 1
ATOM 1159 C CA . PHE A 1 147 ? -13.472 -8.313 3.769 1.00 96.75 147 PHE A CA 1
ATOM 1160 C C . PHE A 1 147 ? -13.670 -8.909 2.365 1.00 96.75 147 PHE A C 1
ATOM 1162 O O . PHE A 1 147 ? -13.972 -10.086 2.222 1.00 96.75 147 PHE A O 1
ATOM 1169 N N . ARG A 1 148 ? -13.452 -8.121 1.302 1.00 95.38 148 ARG A N 1
ATOM 1170 C 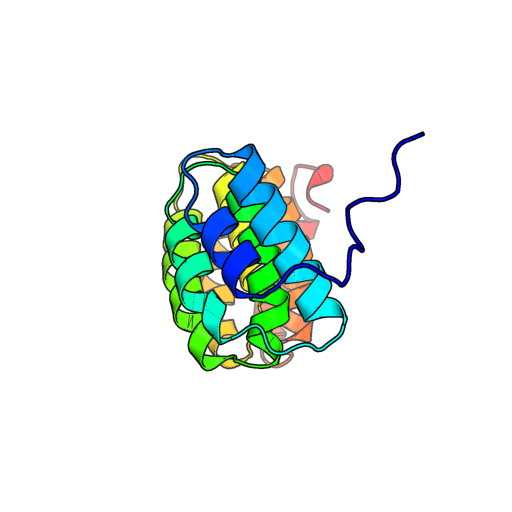CA . ARG A 1 148 ? -13.540 -8.624 -0.083 1.00 95.38 148 ARG A CA 1
ATOM 1171 C C . ARG A 1 148 ? -12.443 -9.631 -0.432 1.00 95.38 148 ARG A C 1
ATOM 1173 O O . ARG A 1 148 ? -12.655 -10.449 -1.319 1.00 95.38 148 ARG A O 1
ATOM 1180 N N . ILE A 1 149 ? -11.274 -9.525 0.199 1.00 93.94 149 ILE A N 1
ATOM 1181 C CA . ILE A 1 149 ? -10.140 -10.436 -0.018 1.00 93.94 149 ILE A CA 1
ATOM 1182 C C . ILE A 1 149 ? -10.333 -11.718 0.796 1.00 93.94 149 ILE A C 1
ATOM 1184 O O . ILE A 1 149 ? -10.048 -12.810 0.307 1.00 93.94 149 ILE A O 1
ATOM 1188 N N . ASP A 1 150 ? -10.802 -11.579 2.033 1.00 96.12 150 ASP A N 1
ATOM 1189 C CA . ASP A 1 150 ? -10.982 -12.680 2.966 1.00 96.12 150 ASP A CA 1
ATOM 1190 C C . ASP A 1 150 ? -12.265 -12.497 3.794 1.00 96.12 150 ASP A C 1
ATOM 1192 O O . ASP A 1 150 ? -12.231 -11.884 4.868 1.00 96.12 150 ASP A O 1
ATOM 1196 N N . PRO A 1 151 ? -13.409 -12.999 3.289 1.00 96.44 151 PRO A N 1
ATOM 1197 C CA . PRO A 1 151 ? -14.693 -12.902 3.979 1.00 96.44 151 PRO A CA 1
ATOM 1198 C C . PRO A 1 151 ? -14.716 -13.626 5.327 1.00 96.44 151 PRO A C 1
ATOM 1200 O O . PRO A 1 151 ? -15.507 -13.267 6.193 1.00 96.44 151 PRO A O 1
ATOM 1203 N N . ASP A 1 152 ? -13.818 -14.593 5.538 1.00 96.88 152 ASP A N 1
ATOM 1204 C CA . ASP A 1 152 ? -13.733 -15.374 6.777 1.00 96.88 152 ASP A CA 1
ATOM 1205 C C . ASP A 1 152 ? -13.397 -14.489 7.998 1.00 96.88 152 ASP A C 1
ATOM 1207 O O . ASP A 1 152 ? -13.664 -14.868 9.136 1.00 96.88 152 ASP A O 1
ATOM 1211 N N . LEU A 1 153 ? -12.866 -13.280 7.766 1.00 96.56 153 LEU A N 1
ATOM 1212 C CA . LEU A 1 153 ? -12.537 -12.286 8.795 1.00 96.56 153 LEU A CA 1
ATOM 1213 C C . LEU A 1 153 ? -13.721 -11.402 9.221 1.00 96.56 153 LEU A C 1
ATOM 1215 O O . LEU A 1 153 ? -13.528 -10.412 9.930 1.00 96.56 153 LEU A O 1
ATOM 1219 N N . GLU A 1 154 ? -14.942 -11.684 8.759 1.00 96.12 154 GLU A N 1
ATOM 1220 C CA . GLU A 1 154 ? -16.132 -10.868 9.037 1.00 96.12 154 GLU A CA 1
ATOM 1221 C C . GLU A 1 154 ? -16.299 -10.550 10.530 1.00 96.12 154 GLU A C 1
ATOM 1223 O O . GLU A 1 154 ? -16.509 -9.393 10.912 1.00 96.12 154 GLU A O 1
ATOM 1228 N N . THR A 1 155 ? -16.133 -11.568 11.375 1.00 96.88 155 THR A N 1
ATOM 1229 C CA . THR A 1 155 ? -16.328 -11.476 12.828 1.00 96.88 155 THR A CA 1
ATOM 1230 C C . THR A 1 155 ? -15.359 -10.482 13.470 1.00 96.88 155 THR A C 1
ATOM 1232 O O . THR A 1 155 ? -15.722 -9.762 14.401 1.00 96.88 155 THR A O 1
ATOM 1235 N N . GLU A 1 156 ? -14.130 -10.388 12.966 1.00 96.62 156 GLU A N 1
ATOM 1236 C CA . GLU A 1 156 ? -13.134 -9.423 13.420 1.00 96.62 156 GLU A CA 1
ATOM 1237 C C . GLU A 1 156 ? -13.315 -8.044 12.790 1.00 96.62 156 GLU A C 1
ATOM 1239 O O . GLU A 1 156 ? -12.963 -7.048 13.420 1.00 96.62 156 GLU A O 1
ATOM 1244 N N . LEU A 1 157 ? -13.829 -7.961 11.562 1.00 96.50 157 LEU A N 1
ATOM 1245 C CA . LEU A 1 157 ? -13.948 -6.709 10.814 1.00 96.50 157 LEU A CA 1
ATOM 1246 C C . LEU A 1 157 ? -15.177 -5.883 11.211 1.00 96.50 157 LEU A C 1
ATOM 1248 O O . LEU A 1 157 ? -15.083 -4.654 11.238 1.00 96.50 157 LEU A O 1
ATOM 1252 N N . ILE A 1 158 ? -16.298 -6.516 11.567 1.00 96.00 158 ILE A N 1
ATOM 1253 C CA . ILE A 1 158 ? -17.516 -5.805 11.992 1.00 96.00 158 ILE A CA 1
ATOM 1254 C C . ILE A 1 158 ? -17.250 -4.89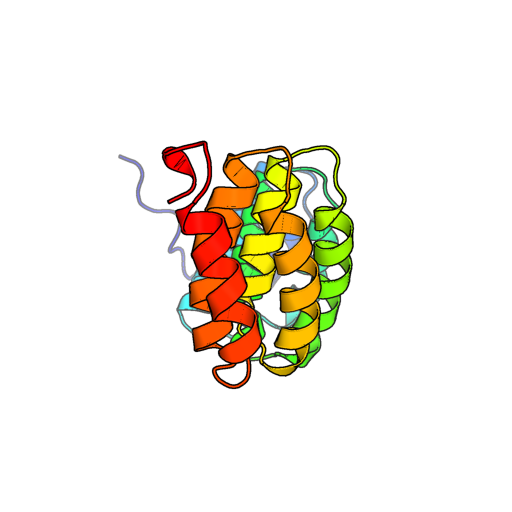5 13.209 1.00 96.00 158 ILE A C 1
ATOM 1256 O O . ILE A 1 158 ? -17.537 -3.699 13.115 1.00 96.00 158 ILE A O 1
ATOM 1260 N N . PRO A 1 159 ? -16.643 -5.363 14.321 1.00 96.25 159 PRO A N 1
ATOM 1261 C CA . PRO A 1 159 ? -16.360 -4.504 15.476 1.00 96.25 159 PRO A CA 1
ATOM 1262 C C . PRO A 1 159 ? -15.435 -3.325 15.146 1.00 96.25 159 PRO A C 1
ATOM 1264 O O . PRO A 1 159 ? -15.567 -2.229 15.701 1.00 96.25 159 PRO A O 1
ATOM 1267 N N . LEU A 1 160 ? -14.493 -3.546 14.227 1.00 96.00 160 LEU A N 1
ATOM 1268 C CA . LEU A 1 160 ? -13.570 -2.523 13.748 1.00 96.00 160 LEU A CA 1
ATOM 1269 C C . LEU A 1 160 ? -14.300 -1.431 12.966 1.00 96.00 160 LEU A C 1
ATOM 1271 O O . LEU A 1 160 ? -14.061 -0.248 13.209 1.00 96.00 160 LEU A O 1
ATOM 1275 N N . LEU A 1 161 ? -15.224 -1.814 12.083 1.00 94.25 161 LEU A N 1
ATOM 1276 C CA . LEU A 1 161 ? -16.063 -0.868 11.356 1.00 94.25 161 LEU A CA 1
ATOM 1277 C C . LEU A 1 161 ? -16.976 -0.083 12.303 1.00 94.25 161 LEU A C 1
ATOM 1279 O O . LEU A 1 161 ? -17.034 1.139 12.202 1.00 94.25 161 LEU A O 1
ATOM 1283 N N . THR A 1 162 ? -17.622 -0.750 13.2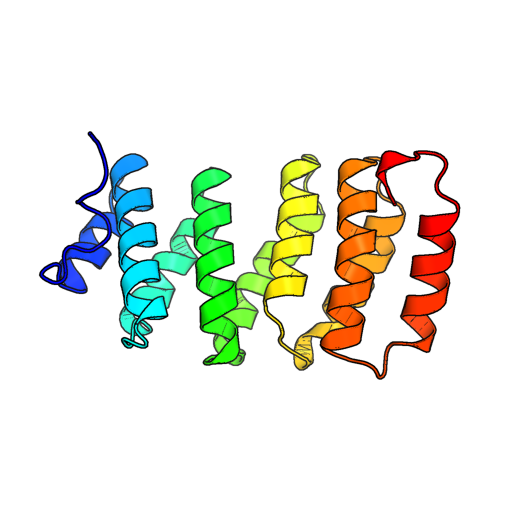63 1.00 94.00 162 THR A N 1
ATOM 1284 C CA . THR A 1 162 ? -18.472 -0.091 14.270 1.00 94.00 162 THR A CA 1
ATOM 1285 C C . THR A 1 162 ? -17.698 0.964 15.056 1.00 94.00 162 THR A C 1
ATOM 1287 O O . THR A 1 162 ? -18.196 2.068 15.251 1.00 94.00 162 THR A O 1
ATOM 1290 N N . THR A 1 163 ? -16.453 0.667 15.439 1.00 93.94 163 THR A N 1
ATOM 1291 C CA . THR A 1 163 ? -15.583 1.634 16.130 1.00 93.94 163 THR A CA 1
ATOM 1292 C C . THR A 1 163 ? -15.350 2.886 15.278 1.00 93.94 163 THR A C 1
ATOM 1294 O O . THR A 1 163 ? -15.458 4.003 15.781 1.00 93.94 163 THR A O 1
ATOM 1297 N N . LEU A 1 164 ? -15.069 2.714 13.983 1.00 93.06 164 LEU A N 1
ATOM 1298 C CA . LEU A 1 164 ? -14.836 3.824 13.050 1.00 93.06 164 LEU A CA 1
ATOM 1299 C C . LEU A 1 164 ? -16.103 4.641 12.774 1.00 93.06 164 LEU A C 1
ATOM 1301 O O . LEU A 1 164 ? -16.018 5.852 12.607 1.00 93.06 164 LEU A O 1
ATOM 1305 N N . LEU A 1 165 ? -17.277 4.005 12.766 1.00 92.31 165 LEU A N 1
ATOM 1306 C CA . LEU A 1 165 ? -18.565 4.694 12.621 1.00 92.31 165 LEU A CA 1
ATOM 1307 C C . LEU A 1 165 ? -18.904 5.576 13.831 1.00 92.31 165 LEU A C 1
ATOM 1309 O O . LEU A 1 165 ? -19.705 6.498 13.717 1.00 92.31 165 LEU A O 1
ATOM 1313 N N . THR A 1 166 ? -18.284 5.306 14.980 1.00 93.19 166 THR A N 1
ATOM 1314 C CA . THR A 1 166 ? -18.403 6.115 16.200 1.00 93.19 166 THR A CA 1
ATOM 1315 C C . THR A 1 166 ? -17.248 7.106 16.389 1.00 93.19 166 THR A C 1
ATOM 1317 O O . THR A 1 166 ? -17.099 7.665 17.476 1.00 93.19 166 THR A O 1
ATOM 1320 N N . ASP A 1 167 ? -16.402 7.318 15.371 1.00 93.94 167 ASP A N 1
ATOM 1321 C CA . ASP A 1 167 ? -15.260 8.236 15.469 1.00 93.94 167 ASP A CA 1
ATOM 1322 C C . ASP A 1 167 ? -15.720 9.677 15.729 1.00 93.94 167 ASP A C 1
ATOM 1324 O O . ASP A 1 167 ? -16.699 10.160 15.159 1.00 93.94 167 ASP A O 1
ATOM 1328 N N . SER A 1 168 ? -14.979 10.391 16.578 1.00 89.38 168 SER A N 1
ATOM 1329 C CA . SER A 1 168 ? -15.278 11.786 16.914 1.00 89.38 168 SER A CA 1
ATOM 1330 C C . SER A 1 168 ? -15.046 12.748 15.747 1.00 89.38 168 SER A C 1
ATOM 1332 O O . SER A 1 168 ? -15.538 13.877 15.769 1.00 89.38 168 SER A O 1
ATOM 1334 N N . VAL A 1 169 ? -14.296 12.327 14.725 1.00 91.50 169 VAL A N 1
ATOM 1335 C CA . VAL A 1 169 ? -13.977 13.138 13.553 1.00 91.50 169 VAL A CA 1
ATOM 1336 C C . VAL A 1 169 ? -14.797 12.675 12.353 1.00 91.50 169 VAL A C 1
ATOM 1338 O O . VAL A 1 169 ? -14.521 11.639 11.755 1.00 91.50 169 VAL A O 1
ATOM 1341 N N . ALA A 1 170 ? -15.729 13.522 11.911 1.00 85.56 170 ALA A N 1
ATOM 1342 C CA . ALA A 1 170 ? -16.656 13.217 10.815 1.00 85.56 170 ALA A CA 1
ATOM 1343 C C . ALA A 1 170 ? -15.988 12.830 9.480 1.00 85.56 170 ALA A C 1
ATOM 1345 O O . ALA A 1 170 ? -16.607 12.170 8.659 1.00 85.56 170 ALA A O 1
ATOM 1346 N N . THR A 1 171 ? -14.731 13.223 9.237 1.00 86.88 171 THR A N 1
ATOM 1347 C CA . THR A 1 171 ? -14.024 12.899 7.982 1.00 86.88 171 THR A CA 1
ATOM 1348 C C . THR A 1 171 ? -13.487 11.467 7.911 1.00 86.88 171 THR A C 1
ATOM 1350 O O . THR A 1 171 ? -12.984 11.076 6.851 1.00 86.88 171 THR A O 1
ATOM 1353 N N . VAL A 1 172 ? -13.543 10.715 9.017 1.00 82.88 172 VAL A N 1
ATOM 1354 C CA . VAL A 1 172 ? -13.100 9.314 9.109 1.00 82.88 172 VAL A CA 1
ATOM 1355 C C . VAL A 1 172 ? -14.067 8.359 8.403 1.00 82.88 172 VAL A C 1
ATOM 1357 O O . VAL A 1 172 ? -13.631 7.297 7.955 1.00 82.88 172 VAL A O 1
ATOM 1360 N N . ILE A 1 173 ? -15.328 8.765 8.253 1.00 68.88 173 ILE A N 1
ATOM 1361 C CA . ILE A 1 173 ? -16.413 7.996 7.635 1.00 68.88 173 ILE A CA 1
ATOM 1362 C C . ILE A 1 173 ? -16.676 8.514 6.216 1.00 68.88 173 ILE A C 1
ATOM 1364 O O . ILE A 1 173 ? -16.591 9.747 6.001 1.00 68.88 173 ILE A O 1
#

InterPro domains:
  IPR002553 Clathrin/coatomer adaptor, adaptin-like, N-terminal [PF01602] (19-172)
  IPR011989 Armadillo-like helical [G3DSA:1.25.10.10] (8-173)
  IPR016024 Armadillo-type fold [SSF48371] (12-172)
  IPR026739 AP complex subunit beta [PTHR11134] (11-172)

Organism: NCBI:txid797122

Foldseek 3Di:
DDDDDLPPPPQDLVNLLVLLPDPDPVSVLSSLSNLVSCVVVVHDNVVCLVSLLVQCPPPDPVSVLSSLVVLLSVCVVPVPSNVSVLVVLVVQCPDPDLVSVLSSLVSVLSNLRLVCLVVSLVSLVVQCPDPDLSSLLSSLVSLVSSCVSPVVCVVVSVVSNVSQVPDPDPSSD

pLDDT: mean 89.46, std 11.01, range [32.28, 97.19]

Secondary structure (DSSP, 8-state):
----GGG-TT--HHHHHHHHT-S-HHHHHHHHHHHHHHHTTT---GGGHHHHHHHTTS--HHHHHHHHHHHHHHHHH-TTTTHHHHHHHHHHTT-S-HHHHHHHHHHHHHS--GGGHHHHHHHHHHHTT-S-HHHHHHHHHHHHHHHHH-GGGHHHHHHHHHHHHT-SSGGG-

Radius of gyration: 17.52 Å; chains: 1; bounding box: 38×36×46 Å

Sequence (173 aa):
MAKGSLFDSSVSLEDIRVLLLSRSKKEVIQGVEKLMARQTRGEDVSSLFHNVLQLVVLPDLEIKRLIYLFVSFYSEAHPNDAIMVVSTLQKEMDSQNQLVRAMALRALTNLRVKNISQVVLIHLKKAIRDPSPYVRKTAAHSVTKLFRIDPDLETELIPLLTTLLTDSVATVI